Protein AF-A0A2G9TCN4-F1 (afdb_monomer)

pLDDT: mean 89.03, std 9.83, range [53.12, 97.12]

Secondary structure (DSSP, 8-state):
-HHHHHHHHHTT--SHHHHHHHHHHHHHTTSPPPPEEEEEEEETTTEEEEEEE-HHHHHHTS----PPP--TT-EEEETTTTEEEE------------SS-EEEEEEE-HHHHHHTT-PPPHHHHHHHHHHHHTT----EEEE-

Structure (mmCIF, N/CA/C/O backbone):
data_AF-A0A2G9TCN4-F1
#
_entry.id   AF-A0A2G9TCN4-F1
#
loop_
_atom_site.group_PDB
_atom_site.id
_atom_site.type_symbol
_atom_site.label_atom_id
_atom_site.label_alt_id
_atom_site.label_comp_id
_atom_site.label_asym_id
_atom_site.label_entity_id
_atom_site.label_seq_id
_atom_site.pdbx_PDB_ins_code
_atom_site.Cartn_x
_atom_site.Cartn_y
_atom_site.Cartn_z
_atom_site.occupancy
_atom_site.B_iso_or_equiv
_atom_site.auth_seq_id
_atom_site.auth_comp_id
_atom_site.auth_asym_id
_atom_site.auth_atom_id
_atom_site.pdbx_PDB_model_num
ATOM 1 N N . MET A 1 1 ? 7.450 -8.950 -2.209 1.00 84.44 1 MET A N 1
ATOM 2 C CA . MET A 1 1 ? 6.363 -8.862 -3.213 1.00 84.44 1 MET A CA 1
ATOM 3 C C . MET A 1 1 ? 5.325 -7.805 -2.851 1.00 84.44 1 MET A C 1
ATOM 5 O O . MET A 1 1 ? 5.208 -6.862 -3.614 1.00 84.44 1 MET A O 1
ATOM 9 N N . LEU A 1 2 ? 4.627 -7.898 -1.708 1.00 89.56 2 LEU A N 1
ATOM 10 C CA . LEU A 1 2 ? 3.603 -6.908 -1.314 1.00 89.56 2 LEU A CA 1
ATOM 11 C C . LEU A 1 2 ? 4.131 -5.464 -1.330 1.00 89.56 2 LEU A C 1
ATOM 13 O O . LEU A 1 2 ? 3.565 -4.620 -2.010 1.00 89.56 2 LEU A O 1
ATOM 17 N N . VAL A 1 3 ? 5.285 -5.215 -0.699 1.00 91.62 3 VAL A N 1
ATOM 18 C CA . VAL A 1 3 ? 5.936 -3.888 -0.686 1.00 91.62 3 VAL A CA 1
ATOM 19 C C . VAL A 1 3 ? 6.200 -3.345 -2.097 1.00 91.62 3 VAL A C 1
ATOM 21 O O . VAL A 1 3 ? 6.010 -2.160 -2.339 1.00 91.62 3 VAL A O 1
ATOM 24 N N . LEU A 1 4 ? 6.586 -4.206 -3.047 1.00 93.19 4 LEU A N 1
ATOM 25 C CA . LEU A 1 4 ? 6.822 -3.808 -4.439 1.00 93.19 4 LEU A CA 1
ATOM 26 C C . LEU A 1 4 ? 5.514 -3.403 -5.127 1.00 93.19 4 LEU A C 1
ATOM 28 O O . LEU A 1 4 ? 5.492 -2.409 -5.847 1.00 93.19 4 LEU A O 1
ATOM 32 N N . ILE A 1 5 ? 4.436 -4.159 -4.905 1.00 94.94 5 ILE A N 1
ATOM 33 C CA . ILE A 1 5 ? 3.118 -3.870 -5.481 1.00 94.94 5 ILE A CA 1
ATOM 34 C C . ILE A 1 5 ? 2.575 -2.555 -4.910 1.00 94.94 5 ILE A C 1
ATOM 36 O O . ILE A 1 5 ? 2.218 -1.674 -5.687 1.00 94.94 5 ILE A O 1
ATOM 40 N N . CYS A 1 6 ? 2.588 -2.385 -3.583 1.00 95.12 6 CYS A N 1
ATOM 41 C CA . CYS A 1 6 ? 2.139 -1.153 -2.930 1.00 95.12 6 CYS A CA 1
ATOM 42 C C . CYS A 1 6 ? 2.984 0.055 -3.353 1.00 95.12 6 CYS A C 1
ATOM 44 O O . CYS A 1 6 ? 2.434 1.091 -3.708 1.00 95.12 6 CYS A O 1
ATOM 46 N N . GLY A 1 7 ? 4.314 -0.090 -3.367 1.00 95.56 7 GLY A N 1
ATOM 47 C CA . GLY A 1 7 ? 5.227 0.969 -3.795 1.00 95.56 7 GLY A CA 1
ATOM 48 C C . GLY A 1 7 ? 5.021 1.371 -5.254 1.00 95.56 7 GLY A C 1
ATOM 49 O O . GLY A 1 7 ? 4.995 2.560 -5.554 1.00 95.56 7 GLY A O 1
ATOM 50 N N . SER A 1 8 ? 4.793 0.399 -6.147 1.00 96.12 8 SER A N 1
ATOM 51 C CA . SER A 1 8 ? 4.477 0.676 -7.556 1.00 96.12 8 SER A CA 1
ATOM 52 C C . SER A 1 8 ? 3.117 1.366 -7.700 1.00 96.12 8 SER A C 1
ATOM 54 O O . SER A 1 8 ? 2.982 2.294 -8.486 1.00 96.12 8 SER A O 1
ATOM 56 N N . ALA A 1 9 ? 2.099 0.949 -6.942 1.00 96.50 9 ALA A N 1
ATOM 57 C CA . ALA A 1 9 ? 0.787 1.592 -6.975 1.00 96.50 9 ALA A CA 1
ATOM 58 C C . ALA A 1 9 ? 0.858 3.056 -6.512 1.00 96.50 9 ALA A C 1
ATOM 60 O O . ALA A 1 9 ? 0.349 3.943 -7.194 1.00 96.50 9 ALA A O 1
ATOM 61 N N . GLU A 1 10 ? 1.537 3.316 -5.396 1.00 96.12 10 GLU A N 1
ATOM 62 C CA . GLU A 1 10 ? 1.645 4.657 -4.815 1.00 96.12 10 GLU A CA 1
ATOM 63 C C . GLU A 1 10 ? 2.677 5.552 -5.517 1.00 96.12 10 GLU A C 1
ATOM 65 O O . GLU A 1 10 ? 2.654 6.764 -5.325 1.00 96.12 10 GLU A O 1
ATOM 70 N N . SER A 1 11 ? 3.545 5.023 -6.390 1.00 95.12 11 SER A N 1
ATOM 71 C CA . SER A 1 11 ? 4.500 5.858 -7.137 1.00 95.12 11 SER A CA 1
ATOM 72 C C . SER A 1 11 ? 3.831 6.822 -8.127 1.00 95.12 11 SER A C 1
ATOM 74 O O . SER A 1 11 ? 4.473 7.759 -8.588 1.00 95.12 11 SER A O 1
ATOM 76 N N . GLN A 1 12 ? 2.567 6.570 -8.489 1.00 92.44 12 GLN A N 1
ATOM 77 C CA . GLN A 1 12 ? 1.731 7.450 -9.323 1.00 92.44 12 GLN A CA 1
ATOM 78 C C . GLN A 1 12 ? 0.802 8.353 -8.488 1.00 92.44 12 GLN A C 1
ATOM 80 O O . GLN A 1 12 ? 0.059 9.160 -9.041 1.00 92.44 12 GLN A O 1
ATOM 85 N N . SER A 1 13 ? 0.810 8.203 -7.162 1.00 89.50 13 SER A N 1
ATOM 86 C CA . SER A 1 13 ? -0.056 8.936 -6.244 1.00 89.50 13 SER A CA 1
ATOM 87 C C . SER A 1 13 ? 0.540 10.297 -5.901 1.00 89.50 13 SER A C 1
ATOM 89 O O . SER A 1 13 ? 1.705 10.406 -5.526 1.00 89.50 13 SER A O 1
ATOM 91 N N . GLU A 1 14 ? -0.275 11.348 -5.976 1.00 87.56 14 GLU A N 1
ATOM 92 C CA . GLU A 1 14 ? 0.116 12.702 -5.554 1.00 87.56 14 GLU A CA 1
ATOM 93 C C . GLU A 1 14 ? -0.156 12.952 -4.059 1.00 87.56 14 GLU A C 1
ATOM 95 O O . GLU A 1 14 ? 0.118 14.031 -3.534 1.00 87.56 14 GLU A O 1
ATOM 100 N N . HIS A 1 15 ? -0.735 11.980 -3.348 1.00 87.12 15 HIS A N 1
ATOM 101 C CA . HIS A 1 15 ? -1.054 12.138 -1.932 1.00 87.12 15 HIS A CA 1
ATOM 102 C C . HIS A 1 15 ? 0.204 11.994 -1.057 1.00 87.12 15 HIS A C 1
ATOM 104 O O . HIS A 1 15 ? 0.992 11.073 -1.277 1.00 87.12 15 HIS A O 1
ATOM 110 N N . PRO A 1 16 ? 0.381 12.825 -0.005 1.00 90.12 16 PRO A N 1
ATOM 111 C CA . PRO A 1 16 ? 1.558 12.755 0.868 1.00 90.12 16 PRO A CA 1
ATOM 112 C C . PRO A 1 16 ? 1.791 11.375 1.498 1.00 90.12 16 PRO A C 1
ATOM 114 O O . PRO A 1 16 ? 2.933 10.941 1.632 1.00 90.12 16 PRO A O 1
ATOM 117 N N . ILE A 1 17 ? 0.714 10.663 1.846 1.00 90.75 17 ILE A N 1
ATOM 118 C CA . ILE A 1 17 ? 0.800 9.288 2.358 1.00 90.75 17 ILE A CA 1
ATOM 119 C C . ILE A 1 17 ? 1.294 8.306 1.287 1.00 90.75 17 ILE A C 1
ATOM 121 O O . ILE A 1 17 ? 2.120 7.449 1.588 1.00 90.75 17 ILE A O 1
ATOM 125 N N . GLY A 1 18 ? 0.866 8.479 0.034 1.00 93.00 18 GLY A N 1
ATOM 126 C CA . GLY A 1 18 ? 1.336 7.679 -1.094 1.00 93.00 18 GLY A CA 1
ATOM 127 C C . GLY A 1 18 ? 2.824 7.881 -1.345 1.00 93.00 18 GLY A C 1
ATOM 128 O O . GLY A 1 18 ? 3.588 6.918 -1.397 1.00 93.00 18 GLY A O 1
ATOM 129 N N . ALA A 1 19 ? 3.273 9.139 -1.353 1.00 93.00 19 ALA A N 1
ATOM 130 C CA . ALA A 1 19 ? 4.693 9.465 -1.444 1.00 93.00 19 ALA A CA 1
ATOM 131 C C . ALA A 1 19 ? 5.509 8.838 -0.297 1.00 93.00 19 ALA A C 1
ATOM 133 O O . ALA A 1 19 ? 6.599 8.314 -0.532 1.00 93.00 19 ALA A O 1
ATOM 134 N N . ALA A 1 20 ? 4.986 8.835 0.934 1.00 92.50 20 ALA A N 1
ATOM 135 C CA . ALA A 1 20 ? 5.641 8.186 2.070 1.00 92.50 20 ALA A CA 1
ATOM 136 C C . ALA A 1 20 ? 5.760 6.661 1.883 1.00 92.50 20 ALA A C 1
ATOM 138 O O . ALA A 1 20 ? 6.841 6.109 2.097 1.00 92.50 20 ALA A O 1
ATOM 139 N N . ILE A 1 21 ? 4.695 5.993 1.424 1.00 94.06 21 ILE A N 1
ATOM 140 C CA . ILE A 1 21 ? 4.692 4.550 1.132 1.00 94.06 21 ILE A CA 1
ATOM 141 C C . ILE A 1 21 ? 5.686 4.218 0.013 1.00 94.06 21 ILE A C 1
ATOM 143 O O . ILE A 1 21 ? 6.490 3.296 0.161 1.00 94.06 21 ILE A O 1
ATOM 147 N N . ALA A 1 22 ? 5.669 4.975 -1.087 1.00 94.56 22 ALA A N 1
ATOM 148 C CA . ALA A 1 22 ? 6.571 4.770 -2.217 1.00 94.56 22 ALA A CA 1
ATOM 149 C C . ALA A 1 22 ? 8.042 4.968 -1.812 1.00 94.56 22 ALA A C 1
ATOM 151 O O . ALA A 1 22 ? 8.897 4.157 -2.171 1.00 94.56 22 ALA A O 1
ATOM 152 N N . ASN A 1 23 ? 8.337 5.996 -1.010 1.00 92.56 23 ASN A N 1
ATOM 153 C CA . ASN A 1 23 ? 9.683 6.253 -0.497 1.00 92.56 23 ASN A CA 1
ATOM 154 C C . ASN A 1 23 ? 10.164 5.143 0.442 1.00 92.56 23 ASN A C 1
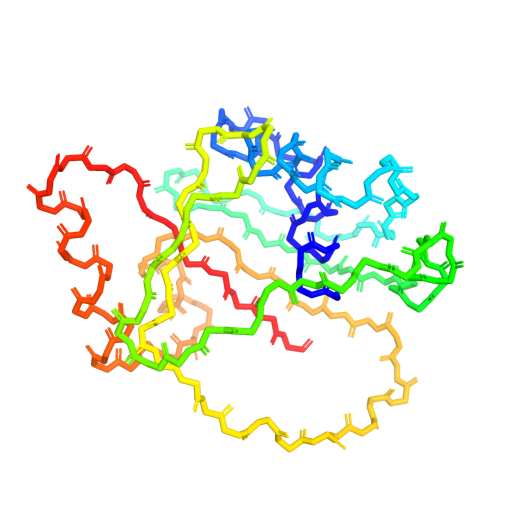ATOM 156 O O . ASN A 1 23 ? 11.284 4.657 0.280 1.00 92.56 23 ASN A O 1
ATOM 160 N N . PHE A 1 24 ? 9.316 4.702 1.375 1.00 92.12 24 PHE A N 1
ATOM 161 C CA . PHE A 1 24 ? 9.622 3.563 2.238 1.00 92.12 24 PHE A CA 1
ATOM 162 C C . PHE A 1 24 ? 9.901 2.303 1.412 1.00 92.12 24 PHE A C 1
ATOM 164 O O . PHE A 1 24 ? 10.931 1.658 1.598 1.00 92.12 24 PHE A O 1
ATOM 171 N N . ALA A 1 25 ? 9.031 1.976 0.453 1.00 92.44 25 ALA A N 1
ATOM 172 C CA . ALA A 1 25 ? 9.203 0.811 -0.408 1.00 92.44 25 ALA A CA 1
ATOM 173 C C . ALA A 1 25 ? 10.515 0.882 -1.201 1.00 92.44 25 ALA A C 1
ATOM 175 O O . ALA A 1 25 ? 11.215 -0.123 -1.324 1.00 92.44 25 ALA A O 1
ATOM 176 N N . LYS A 1 26 ? 10.875 2.071 -1.697 1.00 91.38 26 LYS A N 1
ATOM 177 C CA . LYS A 1 26 ? 12.122 2.307 -2.429 1.00 91.38 26 LYS A CA 1
ATOM 178 C C . LYS A 1 26 ? 13.352 2.060 -1.556 1.00 91.38 26 LYS A C 1
ATOM 180 O O . LYS A 1 26 ? 14.286 1.398 -1.999 1.00 91.38 26 LYS A O 1
ATOM 185 N N . GLN A 1 27 ? 13.342 2.556 -0.319 1.00 89.44 27 GLN A N 1
ATOM 186 C CA . GLN A 1 27 ? 14.423 2.335 0.645 1.00 89.44 27 GLN A CA 1
ATOM 187 C C . GLN A 1 27 ? 14.524 0.858 1.037 1.00 89.44 27 GLN A C 1
ATOM 189 O O . GLN A 1 27 ? 15.595 0.261 0.938 1.00 89.44 27 GLN A O 1
ATOM 194 N N . TRP A 1 28 ? 13.396 0.247 1.401 1.00 88.50 28 TRP A N 1
ATOM 195 C CA . TRP A 1 28 ? 13.324 -1.143 1.845 1.00 88.50 28 TRP A CA 1
ATOM 196 C C . TRP A 1 28 ? 13.794 -2.134 0.776 1.00 88.50 28 TRP A C 1
ATOM 198 O O . TRP A 1 28 ? 14.516 -3.085 1.068 1.00 88.50 28 TRP A O 1
ATOM 208 N N . LEU A 1 29 ? 13.410 -1.897 -0.479 1.00 90.12 29 LEU A N 1
ATOM 209 C CA . LEU A 1 29 ? 13.750 -2.754 -1.615 1.00 90.12 29 LEU A CA 1
ATOM 210 C C . LEU A 1 29 ? 15.076 -2.373 -2.292 1.00 90.12 29 LEU A C 1
ATOM 212 O O . LEU A 1 29 ? 15.436 -3.006 -3.280 1.00 90.12 29 LEU A O 1
ATOM 216 N N . ARG A 1 30 ? 15.806 -1.383 -1.753 1.00 88.94 30 ARG A N 1
ATOM 217 C CA . ARG A 1 30 ? 17.101 -0.899 -2.261 1.00 88.94 30 ARG A CA 1
ATOM 218 C C . ARG A 1 30 ? 17.049 -0.433 -3.720 1.00 88.94 30 ARG A C 1
ATOM 220 O O . ARG A 1 30 ? 17.816 -0.903 -4.551 1.00 88.94 30 ARG A O 1
ATOM 227 N N . ASP A 1 31 ? 16.167 0.528 -3.983 1.00 87.88 31 ASP A N 1
ATOM 228 C CA . ASP A 1 31 ? 15.947 1.160 -5.293 1.00 87.88 31 ASP A CA 1
ATOM 229 C C . ASP A 1 31 ? 15.499 0.169 -6.392 1.00 87.88 31 ASP A C 1
ATOM 231 O O . ASP A 1 31 ? 16.229 -0.102 -7.348 1.00 87.88 31 ASP A O 1
ATOM 235 N N . PRO A 1 32 ? 14.297 -0.423 -6.252 1.00 90.19 32 PRO A N 1
ATOM 236 C CA . PRO A 1 32 ? 13.783 -1.405 -7.198 1.00 90.19 32 PRO A CA 1
ATOM 237 C C . PRO A 1 32 ? 13.342 -0.746 -8.512 1.00 90.19 32 PRO A C 1
ATOM 239 O O . PRO A 1 32 ? 12.947 0.420 -8.551 1.00 90.19 32 PRO A O 1
ATOM 242 N N . THR A 1 33 ? 13.265 -1.535 -9.585 1.00 93.06 33 THR A N 1
ATOM 243 C CA . THR A 1 33 ? 12.515 -1.115 -10.778 1.00 93.06 33 THR A CA 1
ATOM 244 C C . THR A 1 33 ? 11.017 -1.319 -10.539 1.00 93.06 33 THR A C 1
ATOM 246 O O . THR A 1 33 ? 10.574 -2.455 -10.351 1.00 93.06 33 THR A O 1
ATOM 249 N N . TRP A 1 34 ? 10.221 -0.244 -10.561 1.00 95.06 34 TRP A N 1
ATOM 250 C CA . TRP A 1 34 ? 8.768 -0.341 -10.373 1.00 95.06 34 TRP A CA 1
ATOM 251 C C . TRP A 1 34 ? 8.089 -1.210 -11.431 1.00 95.06 34 TRP A C 1
ATOM 253 O O . TRP A 1 34 ? 8.499 -1.247 -12.592 1.00 95.06 34 TRP A O 1
ATOM 263 N N . ALA A 1 35 ? 7.037 -1.910 -11.010 1.00 95.06 35 ALA A N 1
ATOM 264 C CA . ALA A 1 35 ? 6.182 -2.658 -11.919 1.00 95.06 35 ALA A CA 1
ATOM 265 C C . ALA A 1 35 ? 5.305 -1.695 -12.739 1.00 95.06 35 ALA A C 1
ATOM 267 O O . ALA A 1 35 ? 5.070 -0.550 -12.347 1.00 95.06 35 ALA A O 1
ATOM 268 N N . ALA A 1 36 ? 4.805 -2.153 -13.887 1.00 95.81 36 ALA A N 1
ATOM 269 C CA . ALA A 1 36 ? 4.022 -1.302 -14.773 1.00 95.81 36 ALA A CA 1
ATOM 270 C C . ALA A 1 36 ? 2.640 -1.018 -14.169 1.00 95.81 36 ALA A C 1
ATOM 272 O O . ALA A 1 36 ? 1.866 -1.945 -13.911 1.00 95.81 36 ALA A O 1
ATOM 273 N N . VAL A 1 37 ? 2.331 0.266 -13.985 1.00 97.12 37 VAL A N 1
ATOM 274 C CA . VAL A 1 37 ? 1.050 0.752 -13.457 1.00 97.12 37 VAL A CA 1
ATOM 275 C C . VAL A 1 37 ? 0.142 1.158 -14.610 1.00 97.12 37 VAL A C 1
ATOM 277 O O . VAL A 1 37 ? 0.534 1.927 -15.486 1.00 97.12 37 VAL A O 1
ATOM 280 N N . SER A 1 38 ? -1.094 0.679 -14.594 1.00 96.62 38 SER A N 1
ATOM 281 C CA . SER A 1 38 ? -2.132 1.040 -15.559 1.00 96.62 38 SER A CA 1
ATOM 282 C C . SER A 1 38 ? -3.478 1.214 -14.858 1.00 96.62 38 SER A C 1
ATOM 284 O O . SER A 1 38 ? -3.634 0.826 -13.702 1.00 96.62 38 SER A O 1
ATOM 286 N N . ARG A 1 39 ? -4.457 1.824 -15.543 1.00 95.69 39 ARG A N 1
ATOM 287 C CA . ARG A 1 39 ? -5.811 2.072 -15.001 1.00 95.69 39 ARG A CA 1
ATOM 288 C C . ARG A 1 39 ? -5.797 2.781 -13.637 1.00 95.69 39 ARG A C 1
ATOM 290 O O . ARG A 1 39 ? -6.615 2.477 -12.775 1.00 95.69 39 ARG A O 1
ATOM 297 N N . PHE A 1 40 ? -4.844 3.692 -13.439 1.00 96.56 40 PHE A N 1
ATOM 298 C CA . PHE A 1 40 ? -4.710 4.431 -12.191 1.00 96.56 40 PHE A CA 1
ATOM 299 C C . PHE A 1 40 ? -5.891 5.387 -12.022 1.00 96.56 40 PHE A C 1
ATOM 301 O O . PHE A 1 40 ? -6.167 6.213 -12.893 1.00 96.56 40 PHE A O 1
ATOM 308 N N . HIS A 1 41 ? -6.602 5.248 -10.911 1.00 95.44 41 HIS A N 1
ATOM 309 C CA . HIS A 1 41 ? -7.773 6.041 -10.588 1.00 95.44 41 HIS A CA 1
ATOM 310 C C . HIS A 1 41 ? -7.694 6.520 -9.144 1.00 95.44 41 HIS A C 1
ATOM 312 O O . HIS A 1 41 ? -7.415 5.741 -8.233 1.00 95.44 41 HIS A O 1
ATOM 318 N N . VAL A 1 42 ? -7.983 7.804 -8.947 1.00 94.06 42 VAL A N 1
ATOM 319 C CA . VAL A 1 42 ? -7.992 8.456 -7.639 1.00 94.06 42 VAL A CA 1
ATOM 320 C C . VAL A 1 42 ? -9.434 8.740 -7.246 1.00 94.06 42 VAL A C 1
ATOM 322 O O . VAL A 1 42 ? -10.170 9.403 -7.975 1.00 94.06 42 VAL A O 1
ATOM 325 N N . SER A 1 43 ? -9.824 8.275 -6.065 1.00 91.12 43 SER A N 1
ATOM 326 C CA . SER A 1 43 ? -11.084 8.629 -5.423 1.00 91.12 43 SER A CA 1
ATOM 327 C C . SER A 1 43 ? -10.785 9.639 -4.320 1.00 91.12 43 SER A C 1
ATOM 329 O O . SER A 1 43 ? -10.311 9.270 -3.244 1.00 91.12 43 SER A O 1
ATOM 331 N N . ALA A 1 44 ? -11.050 10.920 -4.589 1.00 86.50 44 ALA A N 1
ATOM 332 C CA . ALA A 1 44 ? -10.733 12.019 -3.676 1.00 86.50 44 ALA A CA 1
ATOM 333 C C . ALA A 1 44 ? -11.267 11.754 -2.257 1.00 86.50 44 ALA A C 1
ATOM 335 O O . ALA A 1 44 ? -12.438 11.411 -2.077 1.00 86.50 44 ALA A O 1
ATOM 336 N N . GLY A 1 45 ? -10.391 11.873 -1.256 1.00 84.06 45 GLY A N 1
ATOM 337 C CA . GLY A 1 45 ? -10.714 11.619 0.153 1.00 84.06 45 GLY A CA 1
ATOM 338 C C . GLY A 1 45 ? -10.910 10.146 0.531 1.00 84.06 45 GLY A C 1
ATOM 339 O O . GLY A 1 45 ? -11.254 9.871 1.676 1.00 84.06 45 GLY A O 1
ATOM 340 N N . HIS A 1 46 ? -10.702 9.205 -0.396 1.00 88.19 46 HIS A N 1
ATOM 341 C CA . HIS A 1 46 ? -10.921 7.776 -0.156 1.00 88.19 46 HIS A CA 1
ATOM 342 C C . HIS A 1 46 ? -9.690 6.919 -0.448 1.00 88.19 46 HIS A C 1
ATOM 344 O O . HIS A 1 46 ? -9.442 6.001 0.326 1.00 88.19 46 HIS A O 1
ATOM 350 N N . GLY A 1 47 ? -8.941 7.198 -1.521 1.00 94.00 47 GLY A N 1
ATOM 351 C CA . GLY A 1 47 ? -7.742 6.439 -1.892 1.00 94.00 47 GLY A CA 1
ATOM 352 C C . GLY A 1 47 ? -7.555 6.280 -3.401 1.00 94.00 47 GLY A C 1
ATOM 353 O O . GLY A 1 47 ? -8.108 7.047 -4.193 1.00 94.00 47 GLY A O 1
ATOM 354 N N . VAL A 1 48 ? -6.781 5.272 -3.797 1.00 96.06 48 VAL A N 1
ATOM 355 C CA . VAL A 1 48 ? -6.398 4.971 -5.179 1.00 96.06 48 VAL A CA 1
ATOM 356 C C . VAL A 1 48 ? -6.702 3.520 -5.550 1.00 96.06 48 VAL A C 1
ATOM 358 O O . VAL A 1 48 ? -6.754 2.627 -4.707 1.00 96.06 48 VAL A O 1
ATOM 361 N N . SER A 1 49 ? -6.898 3.275 -6.839 1.00 96.75 49 SER A N 1
ATOM 362 C CA . SER A 1 49 ? -7.021 1.932 -7.405 1.00 96.75 49 SER A CA 1
ATOM 363 C C . 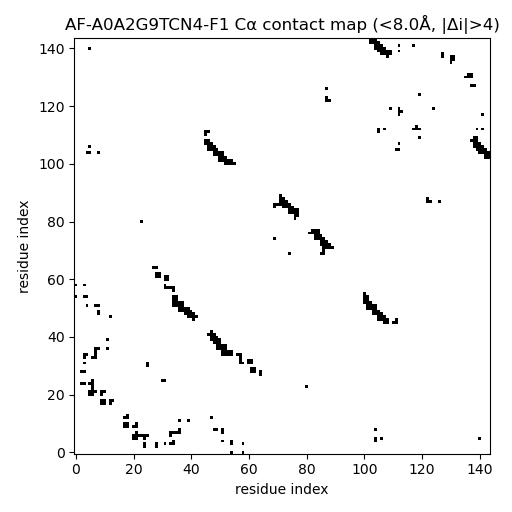SER A 1 49 ? -6.269 1.850 -8.723 1.00 96.75 49 SER A C 1
ATOM 365 O O . SER A 1 49 ? -6.307 2.800 -9.508 1.00 96.75 49 SER A O 1
ATOM 367 N N . CYS A 1 50 ? -5.609 0.731 -8.996 1.00 97.00 50 CYS A N 1
ATOM 368 C CA . CYS A 1 50 ? -4.859 0.544 -10.231 1.00 97.00 50 CYS A CA 1
ATOM 369 C C . CYS A 1 50 ? -4.665 -0.934 -10.575 1.00 97.00 50 CYS A C 1
ATOM 371 O O . CYS A 1 50 ? -4.938 -1.833 -9.783 1.00 97.00 50 CYS A O 1
ATOM 373 N N . GLN A 1 51 ? -4.173 -1.178 -11.785 1.00 96.94 51 GLN A N 1
ATOM 374 C CA . GLN A 1 51 ? -3.698 -2.480 -12.220 1.00 96.94 51 GLN A CA 1
ATOM 375 C C . GLN A 1 51 ? -2.173 -2.452 -12.321 1.00 96.94 51 GLN A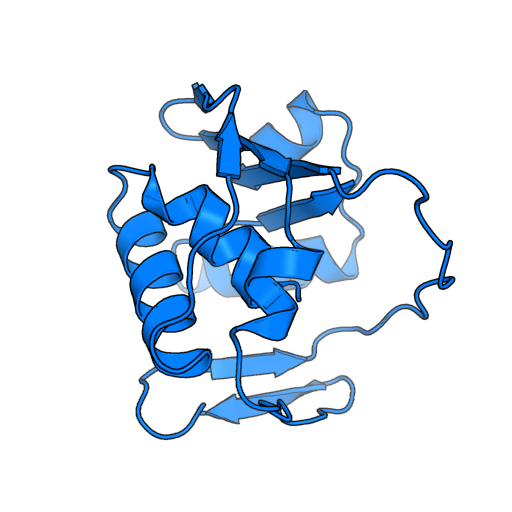 C 1
ATOM 377 O O . GLN A 1 51 ? -1.605 -1.639 -13.054 1.00 96.94 51 GLN A O 1
ATOM 382 N N . ILE A 1 52 ? -1.524 -3.379 -11.625 1.00 96.19 52 ILE A N 1
ATOM 383 C CA . ILE A 1 52 ? -0.079 -3.594 -11.664 1.00 96.19 52 ILE A CA 1
ATOM 384 C C . ILE A 1 52 ? 0.220 -4.801 -12.548 1.00 96.19 52 ILE A C 1
ATOM 386 O O . ILE A 1 52 ? -0.482 -5.811 -12.487 1.00 96.19 52 ILE A O 1
ATOM 390 N N . SER A 1 53 ? 1.255 -4.720 -13.380 1.00 95.00 53 SER A N 1
ATOM 391 C CA . SER A 1 53 ? 1.704 -5.834 -14.222 1.00 95.00 53 SER A CA 1
ATOM 392 C C . SER A 1 53 ? 3.227 -5.916 -14.319 1.00 95.00 53 SER A C 1
ATOM 394 O O . SER A 1 53 ? 3.927 -4.926 -14.112 1.00 95.00 53 SER A O 1
ATOM 396 N N . GLY A 1 54 ? 3.755 -7.106 -14.616 1.00 92.50 54 GLY A N 1
ATOM 397 C CA . GLY A 1 54 ? 5.204 -7.321 -14.723 1.00 92.50 54 GLY A CA 1
ATOM 398 C C . GLY A 1 54 ? 5.923 -7.389 -13.370 1.00 92.50 54 GLY A C 1
ATOM 399 O O . GLY A 1 54 ? 7.124 -7.133 -13.302 1.00 92.50 54 GLY A O 1
ATOM 400 N N . VAL A 1 55 ? 5.200 -7.732 -12.298 1.00 92.00 55 VAL A N 1
ATOM 401 C CA . VAL A 1 55 ? 5.726 -7.834 -10.929 1.00 92.00 55 VAL A CA 1
ATOM 402 C C . VAL A 1 55 ? 6.895 -8.812 -10.836 1.00 92.00 55 VAL A C 1
ATOM 404 O O . VAL A 1 55 ? 7.858 -8.516 -10.137 1.00 92.00 55 VAL A O 1
ATOM 407 N N . ARG A 1 56 ? 6.857 -9.946 -11.546 1.00 89.31 56 ARG A N 1
ATOM 408 C CA . ARG A 1 56 ? 7.955 -10.928 -11.553 1.00 89.31 56 ARG A CA 1
ATOM 409 C C . ARG A 1 56 ? 9.245 -10.335 -12.107 1.00 89.31 56 ARG A C 1
ATOM 411 O O . ARG A 1 56 ? 10.279 -10.451 -11.464 1.00 89.31 56 ARG A O 1
ATOM 418 N N . LYS A 1 57 ? 9.166 -9.623 -13.237 1.00 88.88 57 LYS A N 1
ATOM 419 C CA . LYS A 1 57 ? 10.335 -8.960 -13.843 1.00 88.88 57 LYS A CA 1
ATOM 420 C C . LYS A 1 57 ? 10.944 -7.928 -12.896 1.00 88.88 57 LYS A C 1
ATOM 422 O O . LYS A 1 57 ? 12.159 -7.863 -12.750 1.00 88.88 57 LYS A O 1
ATOM 427 N N . SER A 1 58 ? 10.098 -7.141 -12.234 1.00 89.69 58 SER A N 1
ATOM 428 C CA . SER A 1 58 ? 10.543 -6.192 -11.215 1.00 89.69 58 SER A CA 1
ATOM 429 C C . SER A 1 58 ? 11.137 -6.894 -9.993 1.00 89.69 58 SER A C 1
ATOM 431 O O . SER A 1 58 ? 12.132 -6.426 -9.450 1.00 89.69 58 SER A O 1
ATOM 433 N N . LEU A 1 59 ? 10.586 -8.035 -9.573 1.00 88.25 59 LEU A N 1
ATOM 434 C CA . LEU A 1 59 ? 11.101 -8.806 -8.442 1.00 88.25 59 LEU A CA 1
ATOM 435 C C . LEU A 1 59 ? 12.488 -9.399 -8.725 1.00 88.25 59 LEU A C 1
ATOM 437 O O . LEU A 1 59 ? 13.320 -9.399 -7.825 1.00 88.25 59 LEU A O 1
ATOM 441 N N . ASP A 1 60 ? 12.759 -9.827 -9.960 1.00 86.12 60 ASP A N 1
ATOM 442 C CA . ASP A 1 60 ? 14.077 -10.331 -10.373 1.00 86.12 60 ASP A CA 1
ATOM 443 C C . ASP A 1 60 ? 15.173 -9.251 -10.290 1.00 86.12 60 ASP A C 1
ATOM 445 O O . ASP A 1 60 ? 16.348 -9.569 -10.112 1.00 86.12 60 ASP A O 1
ATOM 449 N N . SER A 1 61 ? 14.796 -7.969 -10.389 1.00 80.94 61 SER A N 1
ATOM 450 C CA . SER A 1 61 ? 15.724 -6.837 -10.230 1.00 80.94 61 SER A CA 1
ATOM 451 C C . SER A 1 61 ? 16.115 -6.561 -8.772 1.00 80.94 61 SER A C 1
ATOM 453 O O . SER A 1 61 ? 17.062 -5.821 -8.516 1.00 80.94 61 SER A O 1
ATOM 455 N N . ILE A 1 62 ? 15.403 -7.155 -7.811 1.00 85.25 62 ILE A N 1
ATOM 456 C CA . ILE A 1 62 ? 15.591 -6.908 -6.383 1.00 85.25 62 ILE A CA 1
ATOM 457 C C . ILE A 1 62 ? 16.546 -7.962 -5.823 1.00 85.25 62 ILE A C 1
ATOM 459 O O . ILE A 1 62 ? 16.270 -9.163 -5.859 1.00 85.25 62 ILE A O 1
ATOM 463 N N . ALA A 1 63 ? 17.671 -7.519 -5.256 1.00 73.19 63 ALA A N 1
ATOM 464 C CA . ALA A 1 63 ? 18.528 -8.397 -4.461 1.00 73.19 63 ALA A CA 1
ATOM 465 C C . ALA A 1 63 ? 17.708 -8.989 -3.305 1.00 73.19 63 ALA A C 1
ATOM 467 O O . ALA A 1 63 ? 16.915 -8.266 -2.717 1.00 73.19 63 ALA A O 1
ATOM 468 N N . GLN A 1 64 ? 17.882 -10.273 -2.971 1.00 66.25 64 GLN A N 1
ATOM 469 C CA . GLN A 1 64 ? 17.093 -10.966 -1.938 1.00 66.25 64 GLN A CA 1
ATOM 470 C C . GLN A 1 64 ? 17.003 -10.143 -0.637 1.00 66.25 64 GLN A C 1
ATOM 472 O O . GLN A 1 64 ? 17.924 -10.140 0.180 1.00 66.25 64 GLN A O 1
ATOM 477 N N . VAL A 1 65 ? 15.885 -9.434 -0.451 1.00 68.19 65 VAL A N 1
ATOM 478 C CA . VAL A 1 65 ? 15.554 -8.730 0.787 1.00 68.19 65 VAL A CA 1
ATOM 479 C C . VAL A 1 65 ? 14.745 -9.704 1.626 1.00 68.19 65 VAL A C 1
ATOM 481 O O . VAL A 1 65 ? 13.539 -9.864 1.429 1.00 68.19 65 VAL A O 1
ATOM 484 N N . ASN A 1 66 ? 15.420 -10.383 2.551 1.00 67.69 66 ASN A N 1
ATOM 485 C CA . ASN A 1 66 ? 14.732 -11.145 3.582 1.00 67.69 66 ASN A CA 1
ATOM 486 C C . ASN A 1 66 ? 14.136 -10.148 4.571 1.00 67.69 66 ASN A C 1
ATOM 488 O O . ASN A 1 66 ? 14.855 -9.529 5.353 1.00 67.69 66 ASN A O 1
ATOM 492 N N . GLY A 1 67 ? 12.820 -9.964 4.487 1.00 70.62 67 GLY A N 1
ATOM 493 C CA . GLY A 1 67 ? 12.095 -9.217 5.500 1.00 70.62 67 GLY A CA 1
ATOM 494 C C . GLY A 1 67 ? 12.105 -9.965 6.836 1.00 70.62 67 GLY A C 1
ATOM 495 O O . GLY A 1 67 ? 12.225 -11.193 6.849 1.00 70.62 67 GLY A O 1
ATOM 496 N N . PRO A 1 68 ? 11.986 -9.245 7.957 1.00 78.94 68 PRO A N 1
ATOM 497 C CA . PRO A 1 68 ? 11.862 -9.865 9.260 1.00 78.94 68 PRO A CA 1
ATOM 498 C C . PRO A 1 68 ? 10.586 -10.703 9.307 1.00 78.94 68 PRO A C 1
ATOM 500 O O . PRO A 1 68 ? 9.523 -10.267 8.860 1.00 78.94 68 PRO A O 1
ATOM 503 N N . VAL A 1 69 ? 10.708 -11.911 9.846 1.00 81.62 69 VAL A N 1
ATOM 504 C CA . VAL A 1 69 ? 9.562 -12.768 10.135 1.00 81.62 69 VAL A CA 1
ATOM 505 C C . VAL A 1 69 ? 9.153 -12.479 11.568 1.00 81.62 69 VAL A C 1
ATOM 507 O O . VAL A 1 69 ? 9.945 -12.693 12.483 1.00 81.62 69 VAL A O 1
ATOM 510 N N . LEU A 1 70 ? 7.943 -11.960 11.731 1.00 85.88 70 LEU A N 1
ATOM 511 C CA . LEU A 1 70 ? 7.334 -11.679 13.023 1.00 85.88 70 LEU A CA 1
ATOM 512 C C . LEU A 1 70 ? 6.229 -12.699 13.291 1.00 85.88 70 LEU A C 1
ATOM 514 O O . LEU A 1 70 ? 5.557 -13.159 12.364 1.00 85.88 70 LEU A O 1
ATOM 518 N N . SER A 1 71 ? 6.049 -13.032 14.560 1.00 88.62 71 SER A N 1
ATOM 519 C CA . SER A 1 71 ? 4.900 -13.777 15.066 1.00 88.62 71 SER A CA 1
ATOM 520 C C . SER A 1 71 ? 3.734 -12.824 15.334 1.00 88.62 71 SER A C 1
ATOM 522 O O . SER A 1 71 ? 3.917 -11.613 15.461 1.00 88.62 71 SER A O 1
ATOM 524 N N . ASP A 1 72 ? 2.520 -13.360 15.441 1.00 88.88 72 ASP A N 1
ATOM 525 C CA . ASP A 1 72 ? 1.340 -12.548 15.744 1.00 88.88 72 ASP A CA 1
ATOM 526 C C . ASP A 1 72 ? 1.487 -11.833 17.099 1.00 88.88 72 ASP A C 1
ATOM 528 O O . ASP A 1 72 ? 1.800 -12.442 18.123 1.00 88.88 72 ASP A O 1
ATOM 532 N N . GLY A 1 73 ? 1.269 -10.518 17.088 1.00 86.81 73 GLY A N 1
ATOM 533 C CA . GLY A 1 73 ? 1.447 -9.619 18.226 1.00 86.81 73 GLY A CA 1
ATOM 534 C C . GLY A 1 73 ? 2.834 -8.981 18.327 1.00 86.81 73 GLY A C 1
ATOM 535 O O . GLY A 1 73 ? 2.992 -8.041 19.106 1.00 86.81 73 GLY A O 1
ATOM 536 N N . GLU A 1 74 ? 3.820 -9.435 17.550 1.00 91.06 74 GLU A N 1
ATOM 537 C CA . GLU A 1 74 ? 5.157 -8.841 17.559 1.00 91.06 74 GLU A CA 1
ATOM 538 C C . GLU A 1 74 ? 5.215 -7.560 16.719 1.00 91.06 74 GLU A C 1
ATOM 540 O O . GLU A 1 74 ? 4.576 -7.417 15.670 1.00 91.06 74 GLU A O 1
ATOM 545 N N . GLU A 1 75 ? 6.030 -6.617 17.182 1.00 91.56 75 GLU A N 1
ATOM 546 C CA . GLU A 1 75 ? 6.350 -5.390 16.468 1.00 91.56 75 GLU A CA 1
ATOM 547 C C . GLU A 1 75 ? 7.856 -5.154 16.465 1.00 91.56 75 GLU A C 1
ATOM 549 O O . GLU A 1 75 ? 8.567 -5.500 17.409 1.00 91.56 75 GLU A O 1
ATOM 554 N N . MET A 1 76 ? 8.351 -4.546 15.394 1.00 90.19 76 MET A N 1
ATOM 555 C CA . MET A 1 76 ? 9.731 -4.100 15.319 1.00 90.19 76 MET A CA 1
ATOM 556 C C . MET A 1 76 ? 9.853 -2.805 14.535 1.00 90.19 76 MET A C 1
ATOM 558 O O . MET A 1 76 ? 9.091 -2.537 13.606 1.00 90.19 76 MET A O 1
ATOM 562 N N . VAL A 1 77 ? 10.874 -2.024 14.866 1.00 88.75 77 VAL A N 1
ATOM 563 C CA . VAL A 1 77 ? 11.273 -0.878 14.053 1.00 88.75 77 VAL A CA 1
ATOM 564 C C . VAL A 1 77 ? 12.124 -1.386 12.898 1.00 88.75 77 VAL A C 1
ATOM 566 O O . VAL A 1 77 ? 13.109 -2.100 13.098 1.00 88.75 77 VAL A O 1
ATOM 569 N N . ILE A 1 78 ? 11.741 -1.026 11.680 1.00 84.38 78 ILE A N 1
ATOM 570 C CA . ILE A 1 78 ? 12.528 -1.317 10.491 1.00 84.38 78 ILE A CA 1
ATOM 571 C C . ILE A 1 78 ? 13.783 -0.435 10.513 1.00 84.38 78 ILE A C 1
ATOM 573 O O . ILE A 1 78 ? 13.680 0.788 10.420 1.00 84.38 78 ILE A O 1
ATOM 577 N N . SER A 1 79 ? 14.959 -1.065 10.628 1.00 71.00 79 SER A N 1
ATOM 578 C CA . SER A 1 79 ? 16.264 -0.392 10.650 1.00 71.00 79 SER A CA 1
ATOM 579 C C . SER A 1 79 ? 16.400 0.615 9.504 1.00 71.00 79 SER A C 1
ATOM 581 O O . SER A 1 79 ? 15.961 0.349 8.387 1.00 71.00 79 SER A O 1
ATOM 583 N N . ASP A 1 80 ? 16.993 1.772 9.800 1.00 72.44 80 ASP A N 1
ATOM 584 C CA . ASP A 1 80 ? 17.181 2.903 8.877 1.00 72.44 80 ASP A CA 1
ATOM 585 C C . ASP A 1 80 ? 15.890 3.623 8.435 1.00 72.44 80 ASP A C 1
ATOM 587 O O . ASP A 1 80 ? 15.914 4.457 7.529 1.00 72.44 80 ASP A O 1
ATOM 591 N N . SER A 1 81 ? 14.761 3.366 9.108 1.00 70.81 81 SER A N 1
ATOM 592 C CA . SER A 1 81 ? 13.502 4.086 8.896 1.00 70.81 81 SER A CA 1
ATOM 593 C C . SER A 1 81 ? 12.742 4.313 10.209 1.00 70.81 81 SER A C 1
ATOM 595 O O . SER A 1 81 ? 12.879 3.556 11.164 1.00 70.81 81 SER A O 1
ATOM 597 N N . ASN A 1 82 ? 11.877 5.329 10.254 1.00 82.56 82 ASN A N 1
ATOM 598 C CA . ASN A 1 82 ? 10.934 5.532 11.366 1.00 82.56 82 ASN A CA 1
ATOM 599 C C . ASN A 1 82 ? 9.642 4.714 11.166 1.00 82.56 82 ASN A C 1
ATOM 601 O O . ASN A 1 82 ? 8.550 5.189 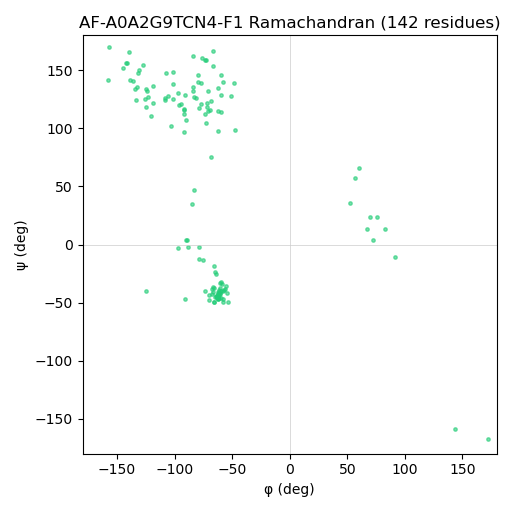11.476 1.00 82.56 82 ASN A O 1
ATOM 605 N N . VAL A 1 83 ? 9.751 3.516 10.584 1.00 88.06 83 VAL A N 1
ATOM 606 C CA . VAL A 1 83 ? 8.608 2.652 10.266 1.00 88.06 83 VAL A CA 1
ATOM 607 C C . VAL A 1 83 ? 8.548 1.497 11.252 1.00 88.06 83 VAL A C 1
ATOM 609 O O . VAL A 1 83 ? 9.521 0.770 11.443 1.00 88.06 83 VAL A O 1
ATOM 612 N N . ILE A 1 84 ? 7.380 1.319 11.864 1.00 90.88 84 ILE A N 1
ATOM 613 C CA . ILE A 1 84 ? 7.086 0.190 12.745 1.00 90.88 84 ILE A CA 1
ATOM 614 C C . ILE A 1 84 ? 6.377 -0.875 11.913 1.00 90.88 84 ILE A C 1
ATOM 616 O O . ILE A 1 84 ? 5.308 -0.633 11.355 1.00 90.88 84 ILE A O 1
ATOM 620 N N . HIS A 1 85 ? 6.973 -2.059 11.833 1.00 90.50 85 HIS A N 1
ATOM 621 C CA . HIS A 1 85 ? 6.323 -3.246 11.302 1.00 90.50 85 HIS A CA 1
ATOM 622 C C . HIS A 1 85 ? 5.675 -3.999 12.456 1.00 90.50 85 HIS A C 1
ATOM 624 O O . HIS A 1 85 ? 6.374 -4.482 13.343 1.00 90.50 85 HIS A O 1
ATOM 630 N N . LYS A 1 86 ? 4.346 -4.093 12.438 1.00 91.75 86 LYS A N 1
ATOM 631 C CA . LYS A 1 86 ? 3.562 -4.818 13.435 1.00 91.75 86 LYS A CA 1
ATOM 632 C C . LYS A 1 86 ? 2.790 -5.944 12.769 1.00 91.75 86 LYS A C 1
ATOM 634 O O . LYS A 1 86 ? 1.973 -5.697 11.884 1.00 91.75 86 LYS A O 1
ATOM 639 N N . GLN A 1 87 ? 3.033 -7.163 13.223 1.00 92.06 87 GLN A N 1
ATOM 640 C CA . GLN A 1 87 ? 2.342 -8.351 12.753 1.00 92.06 87 GLN A CA 1
ATOM 641 C C . GLN A 1 87 ? 1.107 -8.575 13.628 1.00 92.06 87 GLN A C 1
ATOM 643 O O . GLN A 1 87 ? 1.218 -8.930 14.795 1.00 92.06 87 GLN A O 1
ATOM 648 N N . VAL A 1 88 ? -0.084 -8.312 13.087 1.00 91.81 88 VAL A N 1
ATOM 649 C CA . VAL A 1 88 ? -1.343 -8.457 13.845 1.00 91.81 88 VAL A CA 1
ATOM 650 C C . VAL A 1 88 ? -1.927 -9.857 13.685 1.00 91.81 88 VAL A C 1
ATOM 652 O O . VAL A 1 88 ? -2.329 -10.473 14.667 1.00 91.81 88 VAL A O 1
ATOM 655 N N . SER A 1 89 ? -1.984 -10.349 12.450 1.00 89.75 89 SER A N 1
ATOM 656 C CA . SER A 1 89 ? -2.472 -11.686 12.122 1.00 89.75 89 SER A CA 1
ATOM 657 C C . SER A 1 89 ? -1.912 -12.131 10.775 1.00 89.75 89 SER A C 1
ATOM 659 O O . SER A 1 89 ? -1.775 -11.321 9.853 1.00 89.75 89 SER A O 1
ATOM 661 N N . CYS A 1 90 ? -1.562 -13.412 10.654 1.00 84.44 90 CYS A N 1
ATOM 662 C CA . CYS A 1 90 ? -1.139 -14.022 9.397 1.00 84.44 90 CYS A CA 1
ATOM 663 C C . CYS A 1 90 ? -2.068 -15.178 9.029 1.00 84.44 90 CYS A C 1
ATOM 665 O O . CYS A 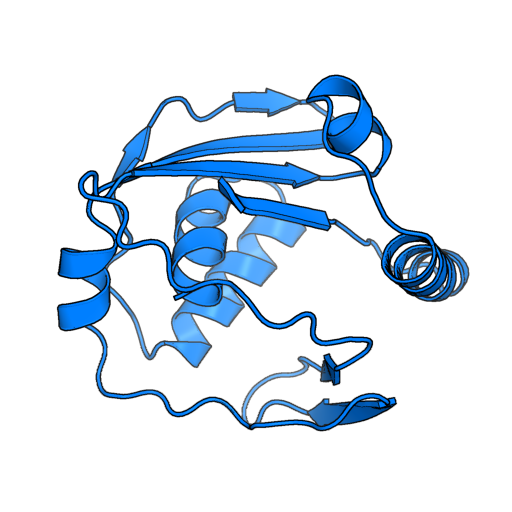1 90 ? -2.033 -16.245 9.643 1.00 84.44 90 CYS A O 1
ATOM 667 N N . MET A 1 91 ? -2.862 -14.998 7.974 1.00 78.00 91 MET A N 1
ATOM 668 C CA . MET A 1 91 ? -3.609 -16.105 7.384 1.00 78.00 91 MET A CA 1
ATOM 669 C C . MET A 1 91 ? -2.717 -16.873 6.397 1.00 78.00 91 MET A C 1
ATOM 671 O O . MET A 1 91 ? -2.039 -16.248 5.573 1.00 78.00 91 MET A O 1
ATOM 675 N N . PRO A 1 92 ? -2.720 -18.221 6.412 1.00 66.81 92 PRO A N 1
ATOM 676 C CA . PRO A 1 92 ? -1.988 -19.006 5.428 1.00 66.81 92 PRO A CA 1
ATOM 677 C C . PRO A 1 92 ? -2.497 -18.678 4.023 1.00 66.81 92 PRO A C 1
ATOM 679 O O . PRO A 1 92 ? -3.641 -18.969 3.673 1.00 66.81 92 PRO A O 1
ATOM 682 N N . THR A 1 93 ? -1.647 -18.080 3.193 1.00 62.69 93 THR A N 1
ATOM 683 C CA . THR A 1 93 ? -1.988 -17.850 1.790 1.00 62.69 93 THR A CA 1
ATOM 684 C C . THR A 1 93 ? -1.849 -19.161 1.023 1.00 62.69 93 THR A C 1
ATOM 686 O O . THR A 1 93 ? -0.775 -19.767 0.967 1.00 62.69 93 THR A O 1
ATOM 689 N N . LEU A 1 94 ? -2.940 -19.621 0.404 1.00 55.22 94 LEU A N 1
ATOM 690 C CA . LEU A 1 94 ? -2.855 -20.668 -0.608 1.00 55.22 94 LEU A CA 1
ATOM 691 C C . LEU A 1 94 ? -2.014 -20.102 -1.755 1.00 55.22 94 LEU A C 1
ATOM 693 O O . LEU A 1 94 ? -2.408 -19.127 -2.394 1.00 55.22 94 LEU A O 1
ATOM 697 N N . LYS A 1 95 ? -0.835 -20.683 -2.001 1.00 53.47 95 LYS A N 1
ATOM 698 C CA . LYS A 1 95 ? 0.023 -20.316 -3.136 1.00 53.47 95 LYS A CA 1
ATOM 699 C C . LYS A 1 95 ? -0.645 -20.746 -4.441 1.00 53.47 95 LYS A C 1
ATOM 701 O O . LYS A 1 95 ? -0.256 -21.737 -5.055 1.00 53.47 95 LYS A O 1
ATOM 706 N N . ILE A 1 96 ? -1.662 -20.012 -4.870 1.00 53.12 96 ILE A N 1
ATOM 707 C CA . ILE A 1 96 ? -2.250 -20.178 -6.191 1.00 53.12 96 ILE A CA 1
ATOM 708 C C . ILE A 1 96 ? -1.245 -19.574 -7.170 1.00 53.12 96 ILE A C 1
ATOM 710 O O . ILE A 1 96 ? -0.988 -18.369 -7.157 1.00 53.12 96 ILE A O 1
ATOM 714 N N . LYS A 1 97 ? -0.616 -20.417 -7.998 1.00 55.69 97 LYS A N 1
ATOM 715 C CA . LYS A 1 97 ? 0.197 -19.949 -9.126 1.00 55.69 97 LYS A CA 1
ATOM 716 C C . LYS A 1 97 ? -0.726 -19.187 -10.075 1.00 55.69 97 LYS A C 1
ATOM 718 O O . LYS A 1 97 ? -1.417 -19.791 -10.887 1.00 55.69 97 LYS A O 1
ATOM 723 N N . LYS A 1 98 ? -0.742 -17.862 -9.965 1.00 62.56 98 LYS A N 1
ATOM 724 C CA . LYS A 1 98 ? -1.410 -17.003 -10.939 1.00 62.56 98 LYS A CA 1
ATOM 725 C C . LYS A 1 98 ? -0.608 -17.080 -12.239 1.00 62.56 98 LYS A C 1
ATOM 727 O O . LYS A 1 98 ? 0.570 -16.717 -12.263 1.00 62.56 98 LYS A O 1
ATOM 732 N N . GLU A 1 99 ? -1.206 -17.602 -13.308 1.00 64.31 99 GLU A N 1
ATOM 733 C CA . GLU A 1 99 ? -0.539 -17.648 -14.618 1.00 64.31 99 GLU A CA 1
ATOM 734 C C . GLU A 1 99 ? -0.224 -16.228 -15.104 1.00 64.31 99 GLU A C 1
ATOM 736 O O . GLU A 1 99 ? 0.904 -15.951 -15.513 1.00 64.31 99 GLU A O 1
ATOM 741 N N . ASN A 1 100 ? -1.163 -15.297 -14.904 1.00 74.31 100 ASN A N 1
ATOM 742 C CA . ASN A 1 100 ? -1.004 -13.889 -15.251 1.00 74.31 100 ASN A CA 1
ATOM 743 C C . ASN A 1 100 ? -0.254 -13.102 -14.169 1.00 74.31 100 ASN A C 1
ATOM 745 O O . ASN A 1 100 ? -0.630 -13.095 -12.999 1.00 74.31 100 ASN A O 1
ATOM 749 N N . ASP A 1 101 ? 0.799 -12.395 -14.581 1.00 88.00 101 ASP A N 1
ATOM 750 C CA . ASP A 1 101 ? 1.613 -11.506 -13.742 1.00 88.00 101 ASP A CA 1
ATOM 751 C C . ASP A 1 101 ? 0.985 -10.111 -13.606 1.00 88.00 101 ASP A C 1
ATOM 753 O O . ASP A 1 101 ? 1.644 -9.094 -13.831 1.00 88.00 101 ASP A O 1
ATOM 757 N N . SER A 1 102 ? -0.321 -10.075 -13.325 1.00 91.00 102 SER A N 1
ATOM 758 C CA . SER A 1 102 ? -1.083 -8.841 -13.156 1.00 91.00 102 SER A CA 1
ATOM 759 C C . SER A 1 102 ? -2.020 -8.906 -11.953 1.00 91.00 102 SER A C 1
ATOM 761 O O . SER A 1 102 ? -2.628 -9.944 -11.667 1.00 91.00 102 SER A O 1
ATOM 763 N N . TYR A 1 103 ? -2.107 -7.779 -11.254 1.00 93.81 103 TYR A N 1
ATOM 764 C CA . TYR A 1 103 ? -2.798 -7.620 -9.986 1.00 93.81 103 TYR A CA 1
ATOM 765 C C . TYR A 1 103 ? -3.672 -6.378 -10.023 1.00 93.81 103 TYR A C 1
ATOM 767 O O . TYR A 1 103 ? -3.231 -5.324 -10.485 1.00 93.81 103 TYR A O 1
ATOM 775 N N . GLU A 1 104 ? -4.894 -6.502 -9.523 1.00 95.25 104 GLU A N 1
ATOM 776 C CA . GLU A 1 104 ? -5.733 -5.342 -9.232 1.00 95.25 104 GLU A CA 1
ATOM 777 C C . GLU A 1 104 ? -5.473 -4.921 -7.793 1.00 95.25 104 GLU A C 1
ATOM 779 O O . GLU A 1 104 ? -5.472 -5.754 -6.886 1.00 95.25 104 GLU A O 1
ATOM 784 N N . VAL A 1 105 ? -5.187 -3.637 -7.606 1.00 96.56 105 VAL A N 1
ATOM 785 C CA . VAL A 1 105 ? -4.749 -3.069 -6.336 1.00 96.56 105 VAL A CA 1
ATOM 786 C C . VAL A 1 105 ? -5.690 -1.943 -5.954 1.00 96.56 105 VAL A C 1
ATOM 788 O O . VAL A 1 105 ? -5.976 -1.063 -6.767 1.00 96.56 105 VAL A O 1
ATOM 791 N N . VAL A 1 106 ? -6.143 -1.955 -4.706 1.00 97.00 106 VAL A N 1
ATOM 792 C CA . VAL A 1 106 ? -6.919 -0.871 -4.098 1.00 97.00 106 VAL A CA 1
ATOM 793 C C . VAL A 1 106 ? -6.209 -0.465 -2.815 1.00 97.00 106 VAL A C 1
ATOM 795 O O . VAL A 1 106 ? -5.958 -1.317 -1.966 1.00 97.00 106 VAL A O 1
ATOM 798 N N . ILE A 1 107 ? -5.876 0.818 -2.673 1.00 96.75 107 ILE A N 1
ATOM 799 C CA . ILE A 1 107 ? -5.276 1.378 -1.458 1.00 96.75 107 ILE A CA 1
ATOM 800 C C . ILE A 1 107 ? -6.138 2.538 -0.985 1.00 96.75 107 ILE A C 1
ATOM 802 O O . ILE A 1 107 ? -6.301 3.521 -1.703 1.00 96.75 107 ILE A O 1
ATOM 806 N N . GLY A 1 108 ? -6.705 2.448 0.215 1.00 95.81 108 GLY A N 1
ATOM 807 C CA . GLY A 1 108 ? -7.594 3.494 0.703 1.00 95.81 108 GLY A CA 1
ATOM 808 C C . GLY A 1 108 ? -8.314 3.185 2.006 1.00 95.81 108 GLY A C 1
ATOM 809 O O . GLY A 1 108 ? -7.976 2.262 2.738 1.00 95.81 108 GLY A O 1
ATOM 810 N N . SER A 1 109 ? -9.312 4.012 2.297 1.00 95.06 109 SER A N 1
ATOM 811 C CA . SER A 1 109 ? -10.192 3.913 3.465 1.00 95.06 109 SER A CA 1
ATOM 812 C C . SER A 1 109 ? -11.095 2.674 3.443 1.00 95.06 109 SER A C 1
ATOM 814 O O . SER A 1 109 ? -11.325 2.069 2.396 1.00 95.06 109 SER A O 1
ATOM 816 N N . GLU A 1 110 ? -11.711 2.371 4.587 1.00 95.50 110 GLU A N 1
ATOM 817 C CA . GLU A 1 110 ? -12.730 1.317 4.729 1.00 95.50 110 GLU A CA 1
ATOM 818 C C . GLU A 1 110 ? -13.887 1.491 3.736 1.00 95.50 110 GLU A C 1
ATOM 820 O O . GLU A 1 110 ? -14.292 0.538 3.075 1.00 95.50 110 GLU A O 1
ATOM 825 N N . ARG A 1 111 ? -14.346 2.734 3.530 1.00 94.56 111 ARG A N 1
ATOM 826 C CA . ARG A 1 111 ? -15.384 3.066 2.537 1.00 94.56 111 ARG A CA 1
ATOM 827 C C . ARG A 1 111 ? -14.968 2.714 1.110 1.00 94.56 111 ARG A C 1
ATOM 829 O O . ARG A 1 111 ? -15.811 2.383 0.279 1.00 94.56 111 ARG A O 1
ATOM 836 N N . MET A 1 112 ? -13.674 2.821 0.800 1.00 94.94 112 MET A N 1
ATOM 837 C CA . MET A 1 112 ? -13.165 2.419 -0.508 1.00 94.94 112 MET A CA 1
ATOM 838 C C . MET A 1 112 ? -13.204 0.900 -0.654 1.00 94.94 112 MET A C 1
ATOM 840 O O . MET A 1 112 ? -13.655 0.417 -1.686 1.00 94.94 112 MET A O 1
ATOM 844 N N . MET A 1 113 ? -12.808 0.157 0.379 1.00 96.69 113 MET A N 1
ATOM 845 C CA . MET A 1 113 ? -12.887 -1.307 0.371 1.00 96.69 113 MET A CA 1
ATOM 846 C C . MET A 1 113 ? -14.331 -1.784 0.174 1.00 96.69 113 MET A C 1
ATOM 848 O O . MET A 1 113 ? -14.585 -2.590 -0.719 1.00 96.69 113 MET A O 1
ATOM 852 N N . GLU A 1 114 ? -15.288 -1.199 0.902 1.00 95.06 114 GLU A N 1
ATOM 853 C CA . GLU A 1 114 ? -16.721 -1.488 0.756 1.00 95.06 114 GLU A CA 1
ATOM 854 C C . GLU A 1 114 ? -17.219 -1.226 -0.675 1.00 95.06 114 GLU A C 1
ATOM 856 O O . GLU A 1 114 ? -17.856 -2.085 -1.283 1.00 95.06 114 GLU A O 1
ATOM 861 N N . LYS A 1 115 ? -16.861 -0.075 -1.264 1.00 94.50 115 LYS A N 1
ATOM 862 C CA . LYS A 1 115 ? -17.229 0.279 -2.646 1.00 94.50 115 LYS A CA 1
ATOM 863 C C . LYS A 1 115 ? -16.718 -0.734 -3.678 1.00 94.50 115 LYS A C 1
ATOM 865 O O . LYS A 1 115 ? -17.375 -0.943 -4.696 1.00 94.50 115 LYS A O 1
ATOM 870 N N . TYR A 1 116 ? -15.554 -1.331 -3.436 1.00 95.12 116 TYR A N 1
ATOM 871 C CA . TYR A 1 116 ? -14.956 -2.353 -4.298 1.00 95.12 116 TYR A CA 1
ATOM 872 C C . TYR A 1 116 ? -15.373 -3.787 -3.921 1.00 95.12 116 TYR A C 1
ATOM 874 O O . TYR A 1 116 ? -14.903 -4.737 -4.543 1.00 95.12 116 TYR A O 1
ATOM 882 N N . GLY A 1 117 ? -16.269 -3.962 -2.941 1.00 95.38 117 GLY A N 1
ATOM 883 C CA . GLY A 1 117 ? -16.745 -5.276 -2.504 1.00 95.38 117 GLY A CA 1
ATOM 884 C C . GLY A 1 117 ? -15.690 -6.101 -1.762 1.00 95.38 117 GLY A C 1
ATOM 885 O O . GLY A 1 117 ? -15.767 -7.328 -1.752 1.00 95.38 117 GLY A O 1
ATOM 886 N N . ILE A 1 118 ? -14.693 -5.446 -1.164 1.00 96.25 118 ILE A N 1
ATOM 887 C CA . ILE A 1 118 ? -13.620 -6.088 -0.403 1.00 96.25 118 ILE A CA 1
ATOM 888 C C . ILE A 1 118 ? -14.050 -6.155 1.062 1.00 96.25 118 ILE A C 1
ATOM 890 O O . ILE A 1 118 ? -14.165 -5.129 1.733 1.00 96.25 118 ILE A O 1
ATOM 894 N N . ALA A 1 119 ? -14.290 -7.369 1.555 1.00 94.81 119 ALA A N 1
ATOM 895 C CA . ALA A 1 119 ? -14.621 -7.595 2.956 1.00 94.81 119 ALA A CA 1
ATOM 896 C C . ALA A 1 119 ? -13.392 -7.358 3.846 1.00 94.81 119 ALA A C 1
ATOM 898 O O . ALA A 1 119 ? -12.312 -7.883 3.573 1.00 94.81 119 ALA A O 1
ATOM 899 N N . ILE A 1 120 ? -13.577 -6.586 4.917 1.00 94.88 120 ILE A N 1
ATOM 900 C CA . ILE A 1 120 ? -12.575 -6.364 5.962 1.00 94.88 120 ILE A CA 1
ATOM 901 C C . ILE A 1 120 ? -12.963 -7.252 7.141 1.00 94.88 120 ILE A C 1
ATOM 903 O O . ILE A 1 120 ? -14.101 -7.189 7.603 1.00 94.88 120 ILE A O 1
ATOM 907 N N . ASP A 1 121 ? -12.046 -8.097 7.600 1.00 94.19 121 ASP A N 1
ATOM 908 C CA . ASP A 1 121 ? -12.275 -8.941 8.770 1.00 94.19 121 ASP A CA 1
ATOM 909 C C . ASP A 1 121 ? -12.172 -8.144 10.082 1.00 94.19 121 ASP A C 1
ATOM 911 O O . ASP A 1 121 ? -11.561 -7.072 10.138 1.00 94.19 121 ASP A O 1
ATOM 915 N N . ASP A 1 122 ? -12.741 -8.695 11.156 1.00 95.12 122 ASP A N 1
ATOM 916 C CA . ASP A 1 122 ? -12.806 -8.033 12.463 1.00 95.12 122 ASP A CA 1
ATOM 917 C C . ASP A 1 122 ? -11.421 -7.700 13.040 1.00 95.12 122 ASP A C 1
ATOM 919 O O . ASP A 1 122 ? -11.266 -6.684 13.720 1.00 95.12 122 ASP A O 1
ATOM 923 N N . ILE A 1 123 ? -10.401 -8.523 12.765 1.00 94.31 123 ILE A N 1
ATOM 924 C CA . ILE A 1 123 ? -9.042 -8.305 13.272 1.00 94.31 123 ILE A CA 1
ATOM 925 C C . ILE A 1 123 ? -8.429 -7.092 12.568 1.00 94.31 123 ILE A C 1
ATOM 927 O O . ILE A 1 123 ? -7.904 -6.190 13.227 1.00 94.31 123 ILE A O 1
ATOM 931 N N . THR A 1 124 ? -8.539 -7.036 11.240 1.00 94.31 124 THR A N 1
ATOM 932 C CA . THR A 1 124 ? -8.072 -5.899 10.437 1.00 94.31 124 THR A CA 1
ATOM 933 C C . THR A 1 124 ? -8.823 -4.612 10.790 1.00 94.31 124 THR A C 1
ATOM 935 O O . THR A 1 124 ? -8.189 -3.572 10.985 1.00 94.31 124 THR A O 1
ATOM 938 N N . ALA A 1 125 ? -10.152 -4.667 10.935 1.00 95.88 125 ALA A N 1
ATOM 939 C CA . ALA A 1 125 ? -10.970 -3.515 11.319 1.00 95.88 125 ALA A CA 1
ATOM 940 C C . ALA A 1 125 ? -10.600 -2.986 12.717 1.00 95.88 125 ALA A C 1
ATOM 942 O O . ALA A 1 125 ? -10.415 -1.781 12.906 1.00 95.88 125 ALA A O 1
ATOM 943 N N . ALA A 1 126 ? -10.413 -3.880 13.693 1.00 95.69 126 ALA A N 1
ATOM 944 C CA . ALA A 1 126 ? -9.986 -3.504 15.037 1.00 95.69 126 ALA A CA 1
ATOM 945 C C . ALA A 1 126 ? -8.590 -2.859 15.038 1.00 95.69 126 ALA A C 1
ATOM 947 O O . ALA A 1 126 ? -8.394 -1.820 15.673 1.00 95.69 126 ALA A O 1
ATOM 948 N N . ALA A 1 127 ? -7.629 -3.430 14.303 1.00 94.88 127 ALA A N 1
ATOM 949 C CA . ALA A 1 127 ? -6.279 -2.878 14.188 1.00 94.88 127 ALA A CA 1
ATOM 950 C C . ALA A 1 127 ? -6.282 -1.474 13.568 1.00 94.88 127 ALA A C 1
ATOM 952 O O . ALA A 1 127 ? -5.617 -0.569 14.075 1.00 94.88 127 ALA A O 1
ATOM 953 N N . LEU A 1 128 ? -7.076 -1.277 12.514 1.00 95.75 128 LEU A N 1
ATOM 954 C CA . LEU A 1 128 ? -7.233 0.018 11.866 1.00 95.75 128 LEU A CA 1
ATOM 955 C C . LEU A 1 128 ? -7.860 1.050 12.815 1.00 95.75 128 LEU A C 1
ATOM 957 O O . LEU A 1 128 ? -7.339 2.159 12.947 1.00 95.75 128 LEU A O 1
ATOM 961 N N . SER A 1 129 ? -8.922 0.672 13.534 1.00 96.62 129 SER A N 1
ATOM 962 C CA . SER A 1 129 ? -9.590 1.543 14.506 1.00 96.62 129 SER A CA 1
ATOM 963 C C . SER A 1 129 ? -8.651 1.981 15.635 1.00 96.62 129 SER A C 1
ATOM 965 O O . SER A 1 129 ? -8.738 3.122 16.088 1.00 96.62 129 SER A O 1
ATOM 967 N N . VAL A 1 130 ? -7.752 1.109 16.107 1.00 95.62 130 VAL A N 1
ATOM 968 C CA . VAL A 1 130 ? -6.774 1.457 17.155 1.00 95.62 130 VAL A CA 1
ATOM 969 C C . VAL A 1 130 ? -5.833 2.568 16.691 1.00 95.62 130 VAL A C 1
ATOM 971 O O . VAL A 1 130 ? -5.553 3.490 17.456 1.00 95.62 130 VAL A O 1
ATOM 974 N N . GLU A 1 131 ? -5.353 2.516 15.449 1.00 94.75 131 GLU A N 1
ATOM 975 C CA . GLU A 1 131 ? -4.459 3.547 14.910 1.00 94.75 131 GLU A CA 1
ATOM 976 C C . GLU A 1 131 ? -5.206 4.853 14.603 1.00 94.75 131 GLU A C 1
ATOM 978 O O . GLU A 1 131 ? -4.732 5.939 14.943 1.00 94.75 131 GLU A O 1
ATOM 983 N N . GLN A 1 132 ? -6.424 4.769 14.067 1.00 95.38 132 GLN A N 1
ATOM 984 C CA . GLN A 1 132 ? -7.273 5.942 13.841 1.00 95.38 132 GLN A CA 1
ATOM 985 C C . GLN A 1 132 ? -7.624 6.673 15.151 1.00 95.38 132 GLN A C 1
ATOM 987 O O . GLN A 1 132 ? -7.601 7.903 15.190 1.00 95.38 132 GLN A O 1
ATOM 992 N N . GLN A 1 133 ? -7.884 5.949 16.249 1.00 97.00 133 GLN A N 1
ATOM 993 C CA . GLN A 1 133 ? -8.149 6.541 17.573 1.00 97.00 133 GLN A CA 1
ATOM 994 C C . GLN A 1 133 ? -6.941 7.289 18.156 1.00 97.00 133 GLN A C 1
ATOM 996 O O . GLN A 1 133 ? -7.119 8.207 18.956 1.00 97.00 133 GLN A O 1
ATOM 1001 N N . LYS A 1 134 ? -5.718 6.948 17.729 1.00 96.06 134 LYS A N 1
ATOM 1002 C CA . LYS A 1 134 ? -4.493 7.701 18.056 1.00 96.06 134 LYS A CA 1
ATOM 1003 C C . LYS A 1 134 ? -4.319 8.959 17.195 1.00 96.06 134 LYS A C 1
ATOM 1005 O O . LYS A 1 134 ? -3.361 9.701 17.390 1.00 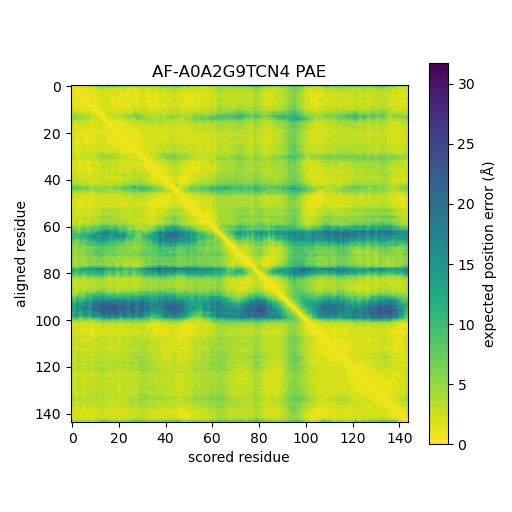96.06 134 LYS A O 1
ATOM 1010 N N . GLY A 1 135 ? -5.223 9.209 16.246 1.00 95.06 135 GLY A N 1
ATOM 1011 C CA . GLY A 1 135 ? -5.140 10.317 15.295 1.00 95.06 135 GLY A CA 1
ATOM 1012 C C . GLY A 1 135 ? -4.247 10.032 14.084 1.00 95.06 135 GLY A C 1
ATOM 1013 O O . GLY A 1 135 ? -3.897 10.966 13.363 1.00 95.06 135 GLY A O 1
ATOM 1014 N N . HIS A 1 136 ? -3.863 8.774 13.843 1.00 92.81 136 HIS A N 1
ATOM 1015 C CA . HIS A 1 136 ? -3.056 8.410 12.681 1.00 92.81 136 HIS A CA 1
ATOM 1016 C C . HIS A 1 136 ? -3.906 8.302 11.410 1.00 92.81 136 HIS A C 1
ATOM 1018 O O . HIS A 1 136 ? -5.002 7.736 11.405 1.00 92.81 136 HIS A O 1
ATOM 1024 N N . ILE A 1 137 ? -3.358 8.785 10.292 1.00 91.38 137 ILE A N 1
ATOM 1025 C CA . ILE A 1 137 ? -3.920 8.512 8.967 1.00 91.38 137 ILE A CA 1
ATOM 1026 C C . ILE A 1 137 ? -3.637 7.046 8.643 1.00 91.38 137 ILE A C 1
ATOM 1028 O O . ILE A 1 137 ? -2.479 6.647 8.549 1.00 91.38 137 ILE A O 1
ATOM 1032 N N . SER A 1 138 ? -4.696 6.261 8.467 1.00 93.44 138 SER A N 1
ATOM 1033 C CA . SER A 1 138 ? -4.600 4.814 8.272 1.00 93.44 138 SER A CA 1
ATOM 1034 C C . SER A 1 138 ? -5.308 4.406 6.983 1.00 93.44 138 SER A C 1
ATOM 1036 O O . SER A 1 138 ? -6.427 4.849 6.720 1.00 93.44 138 SER A O 1
ATOM 1038 N N . VAL A 1 139 ? -4.651 3.572 6.178 1.00 95.31 139 VAL A N 1
ATOM 1039 C CA . VAL A 1 139 ? -5.166 3.067 4.898 1.00 95.31 139 VAL A CA 1
ATOM 1040 C C . VAL A 1 139 ? -5.005 1.554 4.826 1.00 95.31 139 VAL A C 1
ATOM 1042 O O . VAL A 1 139 ? -4.082 0.987 5.405 1.00 95.31 139 VAL A O 1
ATOM 1045 N N . LEU A 1 140 ? -5.905 0.911 4.094 1.00 96.19 140 LEU A N 1
ATOM 1046 C CA . LEU A 1 140 ? -5.896 -0.515 3.799 1.00 96.19 140 LEU A CA 1
ATOM 1047 C C . LEU A 1 140 ? -5.369 -0.730 2.381 1.00 96.19 140 LEU A C 1
ATOM 1049 O O . LEU A 1 140 ? -5.601 0.104 1.508 1.00 96.19 140 LEU A O 1
ATOM 1053 N N . CYS A 1 141 ? -4.695 -1.854 2.143 1.00 95.94 141 CYS A N 1
ATOM 1054 C CA . CYS A 1 141 ? -4.280 -2.283 0.811 1.00 95.94 141 CYS A CA 1
ATOM 1055 C C . CYS A 1 141 ? -4.851 -3.670 0.519 1.00 95.94 141 CYS A C 1
ATOM 1057 O O . CYS A 1 141 ? -4.634 -4.606 1.287 1.00 95.94 141 CYS A O 1
ATOM 1059 N N . ALA A 1 142 ? -5.547 -3.796 -0.605 1.00 95.50 142 ALA A N 1
ATOM 1060 C CA . ALA A 1 142 ? -6.079 -5.048 -1.115 1.00 95.50 142 ALA A CA 1
ATOM 1061 C C . ALA A 1 142 ? -5.471 -5.351 -2.485 1.00 95.50 142 ALA A C 1
ATOM 1063 O O . ALA A 1 142 ? -5.345 -4.462 -3.330 1.00 95.50 142 ALA A O 1
ATOM 1064 N N . ILE A 1 143 ? -5.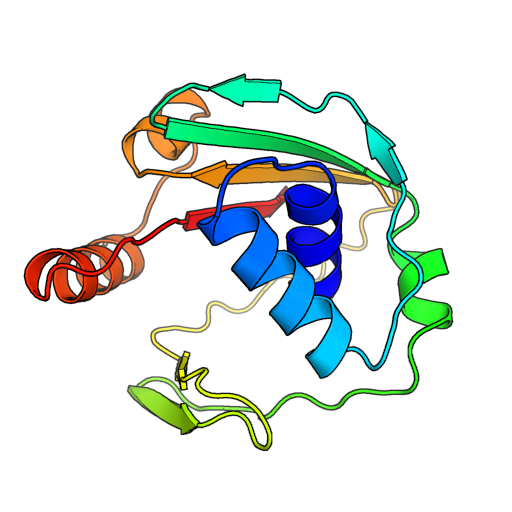089 -6.611 -2.695 1.00 93.44 143 ILE A N 1
ATOM 1065 C CA . ILE A 1 143 ? -4.433 -7.090 -3.914 1.00 93.44 143 ILE A CA 1
ATOM 1066 C C . ILE A 1 143 ? -5.122 -8.386 -4.347 1.00 93.44 143 ILE A C 1
ATOM 1068 O O . ILE A 1 143 ? -5.181 -9.335 -3.565 1.00 93.44 143 ILE A O 1
ATOM 1072 N N . ASN A 1 144 ? -5.604 -8.423 -5.590 1.00 88.31 144 ASN A N 1
ATOM 1073 C CA . ASN A 1 144 ? -6.189 -9.604 -6.238 1.00 88.31 144 ASN A CA 1
ATOM 1074 C C . ASN A 1 144 ? -5.198 -10.236 -7.215 1.00 88.31 144 ASN A C 1
ATOM 1076 O O . ASN A 1 144 ? -4.679 -9.507 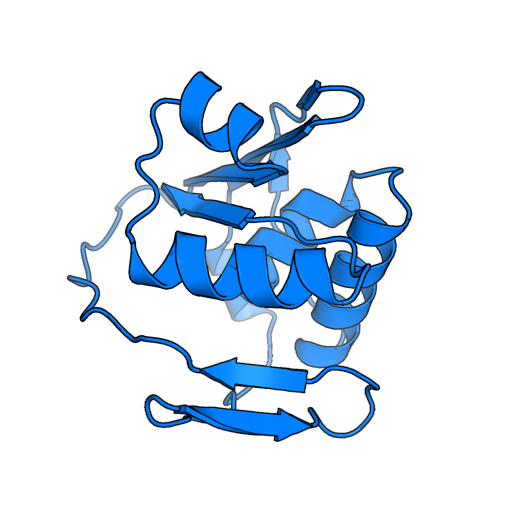-8.089 1.00 88.31 144 ASN A O 1
#

Nearest PDB structures (foldseek):
  7xum-assembly1_A  TM=9.347E-01  e=1.037E-05  Homo sapiens
  7si7-assembly1_A  TM=9.137E-01  e=1.248E-05  Xenopus tropicalis
  7xun-assembly1_A  TM=9.205E-01  e=1.700E-05  Homo sapiens
  7si3-assembly1_A  TM=8.984E-01  e=1.248E-05  Xenopus tropicalis
  2kmx-assembly1_A  TM=6.226E-01  e=5.584E-06  Homo sapiens

Radius of gyration: 15.08 Å; Cα contacts (8 Å, |Δi|>4): 212; chains: 1; bounding box: 36×33×34 Å

Organism: Teladorsagia circumcincta (NCBI:txid45464)

Sequence (144 aa):
MLVLICGSAESQSEHPIGAAIANFAKQWLRDPTWAAVSRFHVSAGHGVSCQISGVRKSLDSIAQVNGPVLSDGEEMVISDSNVIHKQVSCM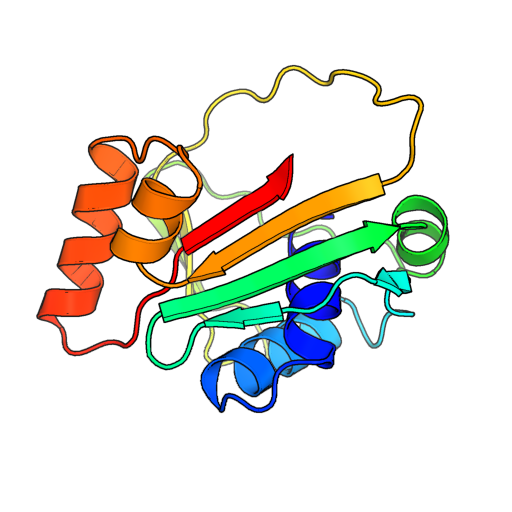PTLKIKKENDSYEVVIGSERMMEKYGIAIDDITAAALSVEQQKGHISVLCAIN

Mean predicted aligned error: 5.01 Å

Solvent-accessible surface area (backbone atoms only — not comparable to full-atom values): 8542 Å² total; per-residue (Å²): 108,69,56,54,54,54,18,30,62,20,66,78,41,90,46,72,68,27,45,50,48,20,51,49,30,32,61,73,47,68,68,51,57,69,35,50,72,39,78,74,43,76,44,88,100,34,37,39,33,31,36,39,30,48,49,64,66,25,51,73,66,35,72,91,70,82,71,88,88,65,54,72,74,38,69,45,71,42,84,100,51,99,44,73,52,67,34,75,74,82,77,88,74,79,87,70,83,64,86,64,59,57,33,48,37,40,39,22,32,70,70,42,33,54,76,71,72,48,86,76,52,73,66,61,51,50,55,51,50,58,44,42,74,73,70,43,92,72,70,48,78,49,79,89

Foldseek 3Di:
DVLLQLLLLLVPPPDPVSVVSVVVSCVQQVRWDHFDWAPWDADPPWFIKTKGAPVVVRVVRGDDRDDDDDDAQDWDQDPPDNDIDHHNDDDDDDPDPDPGRMKIKTKGDPVSCVVVVHDDDPSRVVVQVVCVVVVDDDIDMDID

InterPro domains:
  IPR023299 P-type ATPase, cytoplasmic domain N [G3DSA:3.40.1110.10] (1-144)
  IPR023299 P-type ATPase, cytoplasmic domain N [SSF81660] (4-119)